Protein AF-A0A4S8LCG3-F1 (afdb_monomer)

Mean predicted aligned error: 13.73 Å

Structure (mmCIF, N/CA/C/O backbone):
data_AF-A0A4S8LCG3-F1
#
_entry.id   AF-A0A4S8LCG3-F1
#
loop_
_atom_site.group_PDB
_atom_site.id
_atom_site.type_symbol
_atom_site.label_atom_id
_atom_site.label_alt_id
_atom_site.label_comp_id
_atom_site.label_asym_id
_atom_site.label_entity_id
_atom_site.label_seq_id
_atom_site.pdbx_PDB_ins_code
_atom_site.Cartn_x
_atom_site.Cartn_y
_atom_site.Cartn_z
_atom_site.occupancy
_atom_site.B_iso_or_equiv
_atom_site.auth_seq_id
_atom_site.auth_comp_id
_atom_site.auth_asym_id
_atom_site.auth_atom_id
_atom_site.pdbx_PDB_model_num
ATOM 1 N N . LYS A 1 1 ? 8.225 0.857 -33.203 1.00 82.00 1 LYS A N 1
ATOM 2 C CA . LYS A 1 1 ? 7.726 0.477 -31.853 1.00 82.00 1 LYS A CA 1
ATOM 3 C C . LYS A 1 1 ? 8.239 1.453 -30.797 1.00 82.00 1 LYS A C 1
ATOM 5 O O . LYS A 1 1 ? 7.417 2.021 -30.094 1.00 82.00 1 LYS A O 1
ATOM 10 N N . ILE A 1 2 ? 9.545 1.728 -30.781 1.00 87.12 2 ILE A N 1
ATOM 11 C CA . ILE A 1 2 ? 10.202 2.704 -29.893 1.00 87.12 2 ILE A CA 1
ATOM 12 C C . ILE A 1 2 ? 9.628 4.123 -30.051 1.00 87.12 2 ILE A C 1
ATOM 14 O O . ILE A 1 2 ? 9.075 4.649 -29.093 1.00 87.12 2 ILE A O 1
ATOM 18 N N . ASP A 1 3 ? 9.590 4.676 -31.268 1.00 85.38 3 ASP A N 1
ATOM 19 C CA . ASP A 1 3 ? 8.988 6.003 -31.527 1.00 85.38 3 ASP A CA 1
ATOM 20 C C . ASP A 1 3 ? 7.535 6.140 -31.063 1.00 85.38 3 ASP A C 1
ATOM 22 O O . ASP A 1 3 ? 7.092 7.205 -30.628 1.00 85.38 3 ASP A O 1
ATOM 26 N N . TYR A 1 4 ? 6.771 5.052 -31.167 1.00 87.44 4 TYR A N 1
ATOM 27 C CA . TYR A 1 4 ? 5.389 5.029 -30.708 1.00 87.44 4 TYR A CA 1
ATOM 28 C C . TYR A 1 4 ? 5.325 5.069 -29.178 1.00 87.44 4 TYR A C 1
ATOM 30 O O . TYR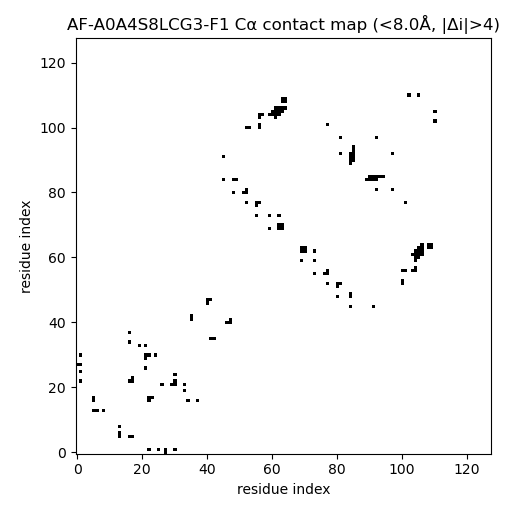 A 1 4 ? 4.539 5.835 -28.634 1.00 87.44 4 TYR A O 1
ATOM 38 N N . ALA A 1 5 ? 6.184 4.315 -28.486 1.00 86.38 5 ALA A N 1
ATOM 39 C CA . ALA A 1 5 ? 6.284 4.353 -27.030 1.00 86.38 5 ALA A CA 1
ATOM 40 C C . ALA A 1 5 ? 6.709 5.743 -26.523 1.00 86.38 5 ALA A C 1
ATOM 42 O O . ALA A 1 5 ? 6.052 6.292 -25.644 1.00 86.38 5 ALA A O 1
ATOM 43 N N . LEU A 1 6 ? 7.722 6.363 -27.141 1.00 88.12 6 LEU A N 1
ATOM 44 C CA . LEU A 1 6 ? 8.188 7.712 -26.787 1.00 88.12 6 LEU A CA 1
ATOM 45 C C . LEU A 1 6 ? 7.101 8.782 -26.959 1.00 88.12 6 LEU A C 1
ATOM 47 O O . LEU A 1 6 ? 7.052 9.746 -26.202 1.00 88.12 6 LEU A O 1
ATOM 51 N N . ARG A 1 7 ? 6.205 8.631 -27.944 1.00 88.69 7 ARG A N 1
ATOM 52 C CA . ARG A 1 7 ? 5.070 9.551 -28.149 1.00 88.69 7 ARG A CA 1
ATOM 53 C C . ARG A 1 7 ? 4.028 9.507 -27.033 1.00 88.69 7 ARG A C 1
ATOM 55 O O . ARG A 1 7 ? 3.328 10.498 -26.856 1.00 88.69 7 ARG A O 1
ATOM 62 N N . TRP A 1 8 ? 3.915 8.385 -26.330 1.00 87.88 8 TRP A N 1
ATOM 63 C CA . TRP A 1 8 ? 2.948 8.188 -25.248 1.00 87.88 8 TRP A CA 1
ATOM 64 C C . TRP A 1 8 ? 3.502 8.533 -23.861 1.00 87.88 8 TRP A C 1
ATOM 66 O O . TRP A 1 8 ? 2.736 8.583 -22.902 1.00 87.88 8 TRP A O 1
ATOM 76 N N . MET A 1 9 ? 4.807 8.779 -23.747 1.00 87.44 9 MET A N 1
ATOM 77 C CA . MET A 1 9 ? 5.436 9.208 -22.500 1.00 87.44 9 MET A CA 1
ATOM 78 C C . MET A 1 9 ? 5.145 10.681 -22.216 1.00 87.44 9 MET A C 1
ATOM 80 O O . MET A 1 9 ? 5.010 11.498 -23.134 1.00 87.44 9 MET A O 1
ATOM 84 N N . ASP A 1 10 ? 5.091 11.041 -20.933 1.00 86.50 10 ASP A N 1
ATOM 85 C CA . ASP A 1 10 ? 5.072 12.447 -20.557 1.00 86.50 10 ASP A CA 1
ATOM 86 C C . ASP A 1 10 ? 6.389 13.132 -20.955 1.00 86.50 10 ASP A C 1
ATOM 88 O O . ASP A 1 10 ? 7.419 12.508 -21.228 1.00 86.50 10 ASP A O 1
ATOM 92 N N . ARG A 1 11 ? 6.349 14.464 -21.003 1.00 81.56 11 ARG A N 1
ATOM 93 C CA . ARG A 1 11 ? 7.439 15.280 -21.542 1.00 81.56 11 ARG A CA 1
ATOM 94 C C . ARG A 1 11 ? 8.773 15.071 -20.819 1.00 81.56 11 ARG A C 1
ATOM 96 O O . ARG A 1 11 ? 9.810 15.249 -21.458 1.00 81.56 11 ARG A O 1
ATOM 103 N N . LYS A 1 12 ? 8.760 14.770 -19.517 1.00 83.88 12 LYS A N 1
ATOM 104 C CA . LYS A 1 12 ? 9.979 14.607 -18.721 1.00 83.88 12 LYS A CA 1
ATOM 105 C C . LYS A 1 12 ? 10.601 13.240 -19.003 1.00 83.88 12 LYS A C 1
ATOM 107 O O . LYS A 1 12 ? 11.723 13.198 -19.498 1.00 83.88 12 LYS A O 1
ATOM 112 N N . THR A 1 13 ? 9.834 12.165 -18.824 1.00 82.88 13 THR A N 1
ATOM 113 C CA . THR A 1 13 ? 10.277 10.785 -19.092 1.00 82.88 13 THR A CA 1
ATOM 114 C C . THR A 1 13 ? 10.717 10.605 -20.541 1.00 82.88 13 THR A C 1
ATOM 116 O O . THR A 1 13 ? 11.729 9.964 -20.812 1.00 82.88 13 THR A O 1
ATOM 119 N N . LYS A 1 14 ? 10.021 11.238 -21.493 1.00 88.56 14 LYS A N 1
ATOM 120 C CA . LYS A 1 14 ? 10.421 11.2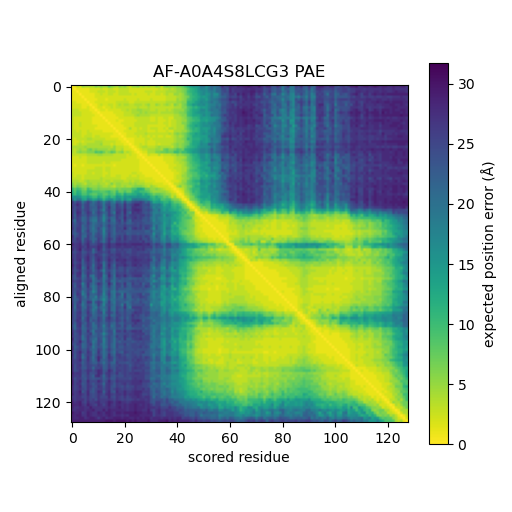14 -22.902 1.00 88.56 14 LYS A CA 1
ATOM 121 C C . LYS A 1 14 ? 11.837 11.763 -23.122 1.00 88.56 14 LYS A C 1
ATOM 123 O O . LYS A 1 14 ? 12.604 11.144 -23.849 1.00 88.56 14 LYS A O 1
ATOM 128 N N . ARG A 1 15 ? 12.185 12.903 -22.510 1.00 88.56 15 ARG A N 1
ATOM 129 C CA . ARG A 1 15 ? 13.522 13.508 -22.658 1.00 88.56 15 ARG A CA 1
ATOM 130 C C . ARG A 1 15 ? 14.611 12.626 -22.066 1.00 88.56 15 ARG A C 1
ATOM 132 O O . ARG A 1 15 ? 15.625 12.420 -22.716 1.00 88.56 15 ARG A O 1
ATOM 139 N N . GLU A 1 16 ? 14.368 12.091 -20.873 1.00 85.44 16 GLU A N 1
ATOM 140 C CA . GLU A 1 16 ? 15.299 11.185 -20.191 1.00 85.44 16 GLU A CA 1
ATOM 141 C C . GLU A 1 16 ? 15.558 9.928 -21.038 1.00 85.44 16 GLU A C 1
ATOM 143 O O . GLU A 1 16 ? 16.701 9.512 -21.201 1.00 85.44 16 GLU A O 1
ATOM 148 N N . MET A 1 17 ? 14.516 9.378 -21.673 1.00 88.94 17 MET A N 1
ATOM 149 C CA . MET A 1 17 ? 14.658 8.234 -22.576 1.00 88.94 17 MET A CA 1
ATOM 150 C C . MET A 1 17 ? 15.361 8.584 -23.892 1.00 88.94 17 MET A C 1
ATOM 152 O O . MET A 1 17 ? 16.188 7.805 -24.351 1.00 88.94 17 MET A O 1
ATOM 156 N N . GLU A 1 18 ? 15.073 9.736 -24.507 1.00 89.12 18 GLU A N 1
ATOM 157 C CA . GLU A 1 18 ? 15.690 10.171 -25.776 1.00 89.12 18 GLU A CA 1
ATOM 158 C C . GLU A 1 18 ? 17.212 10.395 -25.676 1.00 89.12 18 GLU A C 1
ATOM 160 O O . GLU A 1 18 ? 17.914 10.379 -26.693 1.00 89.12 18 GLU A O 1
ATOM 165 N N . GLU A 1 19 ? 17.751 10.583 -24.471 1.00 87.75 19 GLU A N 1
ATOM 166 C CA . GLU A 1 19 ? 19.193 10.696 -24.239 1.00 87.75 19 GLU A CA 1
ATOM 167 C C . GLU A 1 19 ? 19.913 9.340 -24.337 1.00 87.75 19 GLU A C 1
ATOM 169 O O . GLU A 1 19 ? 21.094 9.295 -24.699 1.00 87.75 19 GLU A O 1
ATOM 174 N N . LEU A 1 20 ? 19.197 8.231 -24.121 1.00 86.25 20 LEU A N 1
ATOM 175 C CA . LEU A 1 20 ? 19.767 6.887 -24.098 1.00 86.25 20 LEU A CA 1
ATOM 176 C C . LEU A 1 20 ? 20.061 6.354 -25.510 1.00 86.25 20 LEU A C 1
ATOM 178 O O . LEU A 1 20 ? 19.238 6.504 -26.421 1.00 86.25 20 LEU A O 1
ATOM 182 N N . PRO A 1 21 ? 21.184 5.635 -25.705 1.00 86.56 21 PRO A N 1
ATOM 183 C CA . PRO A 1 21 ? 21.477 4.957 -26.969 1.00 86.56 21 PRO A CA 1
ATOM 184 C C . PRO A 1 21 ? 20.365 3.989 -27.399 1.00 86.56 21 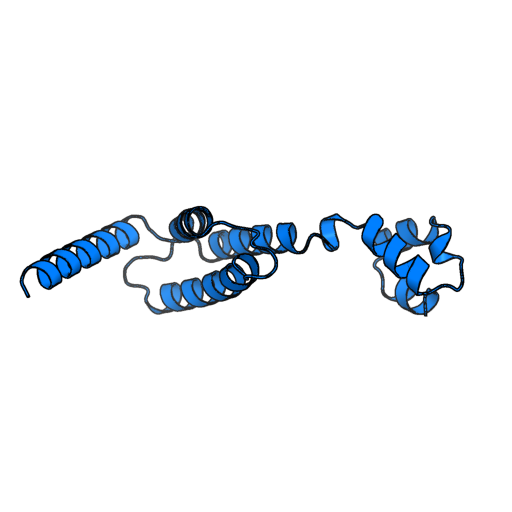PRO A C 1
ATOM 186 O O . PRO A 1 21 ? 19.988 3.964 -28.569 1.00 86.56 21 PRO A O 1
ATOM 189 N N . ALA A 1 22 ? 19.772 3.272 -26.440 1.00 86.00 22 ALA A N 1
ATOM 190 C CA . ALA A 1 22 ? 18.712 2.295 -26.679 1.00 86.00 22 ALA A CA 1
ATOM 191 C C . ALA A 1 22 ? 17.421 2.909 -27.261 1.00 86.00 22 ALA A C 1
ATOM 193 O O . ALA A 1 22 ? 16.681 2.231 -27.968 1.00 86.00 22 ALA A O 1
ATOM 194 N N . ALA A 1 23 ? 17.151 4.199 -27.023 1.00 84.62 23 ALA A N 1
ATOM 195 C CA . ALA A 1 23 ? 16.001 4.897 -27.608 1.00 84.62 23 ALA A CA 1
ATOM 196 C C . ALA A 1 23 ? 16.237 5.364 -29.053 1.00 84.62 23 ALA A C 1
ATOM 198 O O . ALA A 1 23 ? 15.282 5.689 -29.755 1.00 84.62 23 ALA A O 1
ATOM 199 N N . LYS A 1 24 ? 17.499 5.388 -29.501 1.00 86.19 24 LYS A N 1
ATOM 200 C CA . LYS A 1 24 ? 17.905 5.726 -30.877 1.00 86.19 24 LYS A CA 1
ATOM 201 C C . LYS A 1 24 ? 18.135 4.480 -31.737 1.00 86.19 24 LYS A C 1
ATOM 203 O O . LYS A 1 24 ? 18.308 4.598 -32.949 1.00 86.19 24 LYS A O 1
ATOM 208 N N . GLY A 1 25 ? 18.173 3.305 -31.111 1.00 82.50 25 GLY A N 1
ATOM 209 C CA . GLY A 1 25 ? 18.308 2.015 -31.773 1.00 82.50 25 GLY A CA 1
ATOM 210 C C . GLY A 1 25 ? 16.992 1.496 -32.355 1.00 82.50 25 GLY A C 1
ATOM 211 O O . GLY A 1 25 ? 15.937 2.123 -32.264 1.00 82.50 25 GLY A O 1
ATOM 212 N N . SER A 1 26 ? 17.057 0.311 -32.959 1.00 82.69 26 SER A N 1
ATOM 213 C CA . SER A 1 26 ? 15.888 -0.409 -33.481 1.00 82.69 26 SER A CA 1
ATOM 214 C C . SER A 1 26 ? 15.483 -1.616 -32.631 1.00 82.69 26 SER A C 1
ATOM 216 O O . SER A 1 26 ? 14.438 -2.214 -32.900 1.00 82.69 26 SER A O 1
ATOM 218 N N . ASP A 1 27 ? 16.295 -1.988 -31.637 1.00 91.19 27 ASP A N 1
ATOM 219 C CA . ASP A 1 27 ? 16.054 -3.151 -30.788 1.00 91.19 27 ASP A CA 1
ATOM 220 C C . ASP A 1 27 ? 15.045 -2.823 -29.680 1.00 91.19 27 ASP A C 1
ATOM 222 O O . ASP A 1 27 ? 15.254 -1.983 -28.805 1.00 91.19 27 ASP A O 1
ATOM 226 N N . TRP A 1 28 ? 13.905 -3.503 -29.745 1.00 87.31 28 TRP A N 1
ATOM 227 C CA . TRP A 1 28 ? 12.824 -3.326 -28.790 1.00 87.31 28 TRP A CA 1
ATOM 228 C C . TRP A 1 28 ? 13.135 -3.921 -27.414 1.00 87.31 28 TRP A C 1
ATOM 230 O O . TRP A 1 28 ? 12.639 -3.407 -26.411 1.00 87.31 28 TRP A O 1
ATOM 240 N N . ASP A 1 29 ? 13.914 -4.998 -27.351 1.00 87.62 29 ASP A N 1
ATOM 241 C CA . ASP A 1 29 ? 14.260 -5.637 -26.085 1.00 87.62 29 ASP A CA 1
ATOM 242 C C . ASP A 1 29 ? 15.314 -4.819 -25.340 1.00 87.62 29 ASP A C 1
ATOM 244 O O . ASP A 1 29 ? 15.145 -4.558 -24.149 1.00 87.62 29 ASP A O 1
ATOM 248 N N . GLU A 1 30 ? 16.310 -4.295 -26.055 1.00 88.94 30 GLU A N 1
ATOM 249 C CA . GLU A 1 30 ? 17.286 -3.350 -25.502 1.00 88.94 30 GLU A CA 1
ATOM 250 C C . GLU A 1 30 ? 16.604 -2.074 -24.975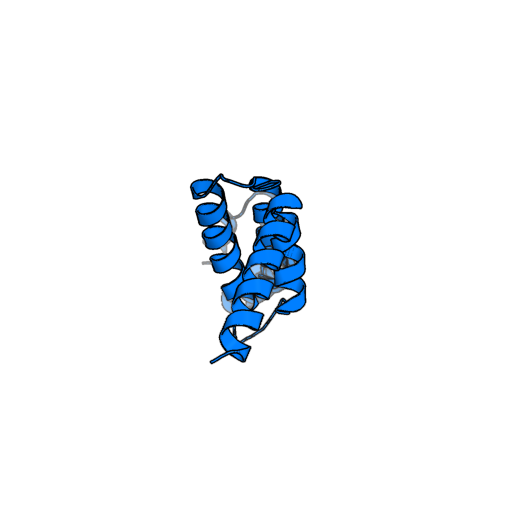 1.00 88.94 30 GLU A C 1
ATOM 252 O O . GLU A 1 30 ? 16.881 -1.625 -23.862 1.00 88.94 30 GLU A O 1
ATOM 257 N N . PHE A 1 31 ? 15.631 -1.537 -25.722 1.00 88.81 31 PHE A N 1
ATOM 258 C CA . PHE A 1 31 ? 14.837 -0.386 -25.288 1.00 88.81 31 PHE A CA 1
ATOM 259 C C . PHE A 1 31 ? 14.033 -0.655 -24.009 1.00 88.81 31 PHE A C 1
ATOM 261 O O . PHE A 1 31 ? 13.985 0.199 -23.124 1.00 88.81 31 PHE A O 1
ATOM 268 N N . LYS A 1 32 ? 13.402 -1.831 -23.882 1.00 86.38 32 LYS A N 1
ATOM 269 C CA . LYS A 1 32 ? 12.664 -2.201 -22.661 1.00 86.38 32 LYS A CA 1
ATOM 270 C C . LYS A 1 32 ? 13.587 -2.329 -21.453 1.00 86.38 32 LYS A C 1
ATOM 272 O O . LYS A 1 32 ? 13.202 -1.885 -20.376 1.00 86.38 32 LYS A O 1
ATOM 277 N N . THR A 1 33 ? 14.770 -2.914 -21.623 1.00 86.00 33 THR A N 1
ATOM 278 C CA . THR A 1 33 ? 15.764 -3.034 -20.547 1.00 86.00 33 THR A CA 1
ATOM 279 C C . THR A 1 33 ? 16.251 -1.656 -20.106 1.00 86.00 33 THR A C 1
ATOM 281 O O . THR A 1 33 ? 16.215 -1.345 -18.923 1.00 86.00 33 THR A O 1
ATOM 284 N N . ALA A 1 34 ? 16.579 -0.770 -21.049 1.00 85.38 34 ALA A N 1
ATOM 285 C CA . ALA A 1 34 ? 16.976 0.599 -20.726 1.00 85.38 34 ALA A CA 1
ATOM 286 C C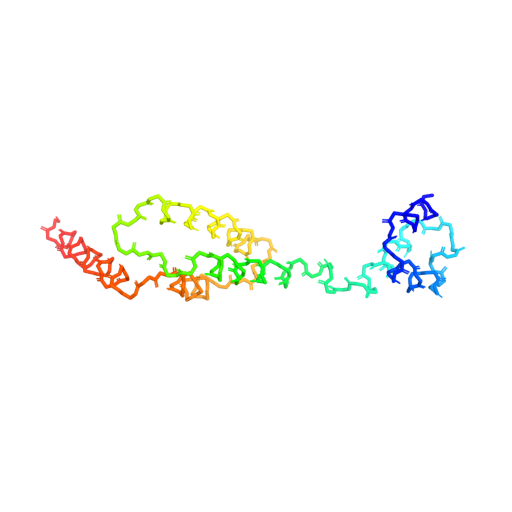 . ALA A 1 34 ? 15.858 1.389 -20.019 1.00 85.38 34 ALA A C 1
ATOM 288 O O . ALA A 1 34 ? 16.115 2.111 -19.059 1.00 85.38 34 ALA A O 1
ATOM 289 N N . LEU A 1 35 ? 14.604 1.217 -20.454 1.00 85.00 35 LEU A N 1
ATOM 290 C CA . LEU A 1 35 ? 13.440 1.810 -19.791 1.00 85.00 35 LEU A CA 1
ATOM 291 C C . LEU A 1 35 ? 13.278 1.284 -18.357 1.00 85.00 35 LEU A C 1
ATOM 293 O O . LEU A 1 35 ? 12.981 2.052 -17.446 1.00 85.00 35 LEU A O 1
ATOM 297 N N . HIS A 1 36 ? 13.474 -0.019 -18.161 1.00 79.06 36 HIS A N 1
ATOM 298 C CA . HIS A 1 36 ? 13.416 -0.657 -16.852 1.00 79.06 36 HIS A CA 1
ATOM 299 C C . HIS A 1 36 ? 14.488 -0.109 -15.904 1.00 79.06 36 HIS A C 1
ATOM 301 O O . HIS A 1 36 ? 14.191 0.222 -14.758 1.00 79.06 36 HIS A O 1
ATOM 307 N N . ASP A 1 37 ? 15.716 0.028 -16.394 1.00 79.00 37 ASP A N 1
ATOM 308 C CA . ASP A 1 37 ? 16.859 0.445 -15.587 1.00 79.00 37 ASP A CA 1
ATOM 309 C C . ASP A 1 37 ? 16.817 1.939 -15.238 1.00 79.00 37 ASP A C 1
ATOM 311 O O . ASP A 1 37 ? 17.150 2.322 -14.116 1.00 79.00 37 ASP A O 1
ATOM 315 N N . CYS A 1 38 ? 16.341 2.790 -16.154 1.00 78.06 38 CYS A N 1
ATOM 316 C CA . CYS A 1 38 ? 16.163 4.220 -15.886 1.00 78.06 38 CYS A CA 1
ATOM 317 C C . CYS A 1 38 ? 15.051 4.510 -14.878 1.00 78.06 38 CYS A C 1
ATOM 319 O O . CYS A 1 38 ? 15.147 5.477 -14.125 1.00 78.06 38 CYS A O 1
ATOM 321 N N . PHE A 1 39 ? 14.022 3.665 -14.833 1.00 71.19 39 PHE A N 1
ATOM 322 C CA . PHE A 1 39 ? 12.894 3.817 -13.919 1.00 71.19 39 PHE A CA 1
ATOM 323 C C . PHE A 1 39 ? 12.756 2.599 -13.009 1.00 71.19 39 PHE A C 1
ATOM 325 O O . PHE A 1 39 ? 11.661 2.060 -12.834 1.00 71.19 39 PHE A O 1
ATOM 332 N N . LEU A 1 40 ? 13.863 2.198 -12.377 1.00 61.69 40 LEU A N 1
ATOM 333 C CA . LEU A 1 40 ? 13.888 1.126 -11.376 1.00 61.69 40 LEU A CA 1
ATOM 334 C C . LEU A 1 40 ? 12.833 1.332 -10.283 1.00 61.69 40 LEU A C 1
ATOM 336 O O . LEU A 1 40 ? 12.256 0.364 -9.813 1.00 61.69 40 LEU A O 1
ATOM 340 N N . GLU A 1 41 ? 12.525 2.579 -9.922 1.00 50.00 41 GLU A N 1
ATOM 341 C CA . GLU A 1 41 ? 11.466 2.946 -8.969 1.00 50.00 41 GLU A CA 1
ATOM 342 C C . GLU A 1 41 ? 10.039 2.671 -9.478 1.00 50.00 41 GLU A C 1
ATOM 344 O O . GLU A 1 41 ? 9.154 2.323 -8.696 1.00 50.00 41 GLU A O 1
ATOM 349 N N . ALA A 1 42 ? 9.810 2.778 -10.789 1.00 56.16 42 ALA A N 1
ATOM 350 C CA . ALA A 1 42 ? 8.532 2.464 -11.422 1.00 56.16 42 ALA A CA 1
ATOM 351 C C . ALA A 1 42 ? 8.381 0.957 -11.673 1.00 56.16 42 ALA A C 1
ATOM 353 O O . ALA A 1 42 ? 7.264 0.434 -11.628 1.00 56.16 42 ALA A O 1
ATOM 354 N N . VAL A 1 43 ? 9.497 0.252 -11.904 1.00 51.94 43 VAL A N 1
ATOM 355 C CA . VAL A 1 43 ? 9.506 -1.211 -12.032 1.00 51.94 43 VAL A CA 1
ATOM 356 C C . VAL A 1 43 ? 9.593 -1.926 -10.684 1.00 51.94 43 VAL A C 1
ATOM 358 O O . VAL A 1 43 ? 9.108 -3.051 -10.558 1.00 51.94 43 VAL A O 1
ATOM 361 N N . ALA A 1 44 ? 10.067 -1.250 -9.635 1.00 50.34 44 ALA A N 1
ATOM 362 C CA . ALA A 1 44 ? 9.896 -1.618 -8.235 1.00 50.34 44 ALA A CA 1
ATOM 363 C C . ALA A 1 44 ? 8.423 -1.461 -7.840 1.00 50.34 44 ALA A C 1
ATOM 365 O O . ALA A 1 44 ? 8.033 -0.691 -6.962 1.00 50.34 44 ALA A O 1
ATOM 366 N N . THR A 1 45 ? 7.578 -2.266 -8.467 1.00 52.75 45 THR A N 1
ATOM 367 C CA . THR A 1 45 ? 6.175 -2.455 -8.132 1.00 52.75 45 THR A CA 1
ATOM 368 C C . THR A 1 45 ? 6.037 -2.712 -6.625 1.00 52.75 45 THR A C 1
ATOM 370 O O . THR A 1 45 ? 5.129 -2.188 -5.994 1.00 52.75 45 THR A O 1
ATOM 373 N N . ASN A 1 46 ? 7.031 -3.347 -6.001 1.00 50.25 46 ASN A N 1
ATOM 374 C CA . ASN A 1 46 ? 7.173 -3.551 -4.558 1.00 50.25 46 ASN A CA 1
ATOM 375 C C . ASN A 1 46 ? 7.126 -2.259 -3.705 1.00 50.25 46 ASN A C 1
ATOM 377 O O . ASN A 1 46 ? 6.475 -2.243 -2.659 1.00 50.25 46 ASN A O 1
ATOM 381 N N . GLN A 1 47 ? 7.753 -1.159 -4.136 1.00 49.44 47 GLN A N 1
ATOM 382 C CA . GLN A 1 47 ? 7.702 0.125 -3.414 1.00 49.44 47 GLN A CA 1
ATOM 383 C C . GLN A 1 47 ? 6.408 0.893 -3.715 1.00 49.44 47 GLN A C 1
ATOM 385 O O . GLN A 1 47 ? 5.790 1.437 -2.797 1.00 49.44 47 GLN A O 1
ATOM 390 N N . GLY A 1 48 ? 5.930 0.853 -4.964 1.00 56.53 48 GLY A N 1
ATOM 391 C CA . GLY A 1 48 ? 4.652 1.455 -5.357 1.00 56.53 48 GLY A CA 1
ATOM 392 C C . GLY A 1 48 ? 3.446 0.840 -4.637 1.00 56.53 48 GLY A C 1
ATOM 393 O O . GLY A 1 48 ? 2.522 1.553 -4.244 1.00 56.53 48 GLY A O 1
ATOM 394 N N . TYR A 1 49 ? 3.461 -0.470 -4.395 1.00 61.94 49 TYR A N 1
ATOM 395 C CA . TYR A 1 49 ? 2.408 -1.162 -3.652 1.00 61.94 49 TYR A CA 1
ATOM 396 C C . TYR A 1 49 ? 2.417 -0.832 -2.151 1.00 61.94 49 TYR A C 1
ATOM 398 O O . TYR A 1 49 ? 1.347 -0.675 -1.560 1.00 61.94 49 TYR A O 1
ATOM 406 N N . LYS A 1 50 ? 3.591 -0.664 -1.522 1.00 69.25 50 LYS A N 1
ATOM 407 C CA . LYS A 1 50 ? 3.663 -0.223 -0.117 1.00 69.25 50 LYS A CA 1
ATOM 408 C C . LYS A 1 50 ? 3.121 1.200 0.045 1.00 69.25 50 LYS A C 1
ATOM 410 O O . LYS A 1 50 ? 2.309 1.441 0.935 1.00 69.25 50 LYS A O 1
ATOM 415 N N . ILE A 1 51 ? 3.481 2.103 -0.871 1.00 75.25 51 ILE A N 1
ATOM 416 C CA . ILE A 1 51 ? 2.937 3.469 -0.922 1.00 75.25 51 ILE A CA 1
ATOM 417 C C . ILE A 1 51 ? 1.412 3.440 -1.105 1.00 75.25 51 ILE A C 1
ATOM 419 O O . ILE A 1 51 ? 0.704 4.219 -0.473 1.00 75.25 51 ILE A O 1
ATOM 423 N N . ARG A 1 52 ? 0.871 2.520 -1.917 1.00 79.44 52 ARG A N 1
ATOM 424 C CA . ARG A 1 52 ? -0.585 2.340 -2.065 1.00 79.44 52 ARG A CA 1
ATOM 425 C C . ARG A 1 52 ? -1.262 1.873 -0.779 1.00 79.44 52 ARG A C 1
ATOM 427 O O . ARG A 1 52 ? -2.316 2.408 -0.454 1.00 79.44 52 ARG A O 1
ATOM 434 N N . LEU A 1 53 ? -0.676 0.932 -0.035 1.00 83.12 53 LEU A N 1
ATOM 435 C CA . LEU A 1 53 ? -1.217 0.529 1.270 1.00 83.12 53 LEU A CA 1
ATOM 436 C C . LEU A 1 53 ? -1.218 1.688 2.270 1.00 83.12 53 LEU A C 1
ATOM 438 O O . LEU A 1 53 ? -2.224 1.919 2.938 1.00 83.12 53 LEU A O 1
ATOM 442 N N . GLU A 1 54 ? -0.121 2.440 2.346 1.00 84.12 54 GLU A N 1
ATOM 443 C CA . GLU A 1 54 ? -0.039 3.641 3.184 1.00 84.12 54 GLU A CA 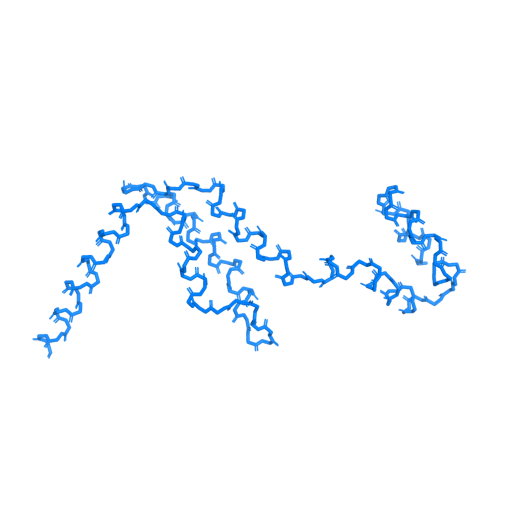1
ATOM 444 C C . GLU A 1 54 ? -1.069 4.693 2.755 1.00 84.12 54 GLU A C 1
ATOM 446 O O . GLU A 1 54 ? -1.716 5.312 3.598 1.00 84.12 54 GLU A O 1
ATOM 451 N N . LYS A 1 55 ? -1.303 4.844 1.447 1.00 85.62 55 LYS A N 1
ATOM 452 C CA . LYS A 1 55 ? -2.345 5.723 0.917 1.00 85.62 55 LYS A CA 1
ATOM 453 C C . LYS A 1 55 ? -3.748 5.267 1.323 1.00 85.62 55 LYS A C 1
ATOM 455 O O . LYS A 1 55 ? -4.524 6.100 1.764 1.00 85.62 55 LYS A O 1
ATOM 460 N N . ILE A 1 56 ? -4.057 3.970 1.253 1.00 85.50 56 ILE A N 1
ATOM 461 C CA . ILE A 1 56 ? -5.356 3.419 1.684 1.00 85.50 56 ILE A CA 1
ATOM 462 C C . ILE A 1 56 ? -5.600 3.702 3.170 1.00 85.50 56 ILE A C 1
ATOM 464 O O . ILE A 1 56 ? -6.687 4.150 3.532 1.00 85.50 56 ILE A O 1
ATOM 468 N N . VAL A 1 57 ? -4.587 3.487 4.018 1.00 87.31 57 VAL A N 1
ATOM 469 C CA . VAL A 1 57 ? -4.627 3.831 5.451 1.00 87.31 57 VAL A CA 1
ATOM 470 C C . VAL A 1 57 ? -4.908 5.323 5.646 1.00 87.31 57 VAL A C 1
ATOM 472 O O . VAL A 1 57 ? -5.771 5.689 6.442 1.00 87.31 57 VAL A O 1
ATOM 475 N N . ASN A 1 58 ? -4.221 6.179 4.889 1.00 84.50 58 ASN A N 1
ATOM 476 C CA . ASN A 1 58 ? -4.371 7.630 4.970 1.00 84.50 58 ASN A CA 1
ATOM 477 C C . ASN A 1 58 ? -5.675 8.159 4.354 1.00 84.50 58 ASN A C 1
ATOM 479 O O . ASN A 1 58 ? -6.095 9.245 4.719 1.00 84.50 58 ASN A O 1
ATOM 483 N N . GLU A 1 59 ? -6.307 7.451 3.420 1.00 83.31 59 GLU A N 1
ATOM 484 C CA . GLU A 1 59 ? -7.582 7.856 2.807 1.00 83.31 59 GLU A CA 1
ATOM 485 C C . GLU A 1 59 ? -8.784 7.465 3.675 1.00 83.31 59 GLU A C 1
ATOM 487 O O . GLU A 1 59 ? -9.781 8.181 3.708 1.00 83.31 59 GLU A O 1
ATOM 492 N N . HIS A 1 60 ? -8.685 6.353 4.407 1.00 75.31 60 HIS A N 1
ATOM 493 C CA . HIS A 1 60 ? -9.768 5.846 5.257 1.00 75.31 60 HIS A CA 1
ATOM 494 C C . HIS A 1 60 ? -9.698 6.344 6.710 1.00 75.31 60 HIS A C 1
ATOM 496 O O . HIS A 1 60 ? -10.518 5.893 7.505 1.00 75.31 60 HIS A O 1
ATOM 502 N N . GLN A 1 61 ? -8.733 7.227 7.034 1.00 69.25 61 GLN A N 1
ATOM 503 C CA . GLN A 1 61 ? -8.317 7.664 8.382 1.00 69.25 61 GLN A CA 1
ATOM 504 C C . GLN A 1 61 ? -9.316 7.343 9.497 1.00 69.25 61 GLN A C 1
ATOM 506 O O . GLN A 1 61 ? -10.394 7.935 9.555 1.00 69.25 61 GLN A O 1
ATOM 511 N N . LEU A 1 62 ? -8.893 6.477 10.423 1.00 77.44 62 LEU A N 1
ATOM 512 C CA . LEU A 1 62 ? -9.616 6.157 11.652 1.00 77.44 62 LEU A CA 1
ATOM 513 C C . LEU A 1 62 ? -11.047 5.681 11.379 1.00 77.44 62 LEU A C 1
ATOM 515 O O . LEU A 1 62 ? -12.022 6.348 11.720 1.00 77.44 62 LEU A O 1
ATOM 519 N N . VAL A 1 63 ? -11.172 4.499 10.774 1.00 82.62 63 VAL A N 1
ATOM 520 C CA . VAL A 1 63 ? -12.457 3.805 10.656 1.00 82.62 63 VAL A CA 1
ATOM 521 C C . VAL A 1 63 ? -13.091 3.713 12.050 1.00 82.62 63 VAL A C 1
ATOM 523 O O . VAL A 1 63 ? -12.516 3.057 12.930 1.00 82.62 63 VAL A O 1
ATOM 526 N N . PRO A 1 64 ? -14.258 4.350 12.264 1.00 82.69 64 PRO A N 1
ATOM 527 C CA . PRO A 1 64 ? -14.802 4.489 13.597 1.00 82.69 64 PRO A CA 1
ATOM 528 C C . PRO A 1 64 ? -15.597 3.267 14.034 1.00 82.69 64 PRO A C 1
ATOM 530 O O . PRO A 1 64 ? -16.191 2.547 13.219 1.00 82.69 64 PRO A O 1
ATOM 533 N N . LEU A 1 65 ? -15.653 3.065 15.350 1.00 80.38 65 LEU A N 1
ATOM 534 C CA . LEU A 1 65 ? -16.483 2.022 15.948 1.00 80.38 65 LEU A CA 1
ATOM 535 C C . LEU A 1 65 ? -17.961 2.231 15.559 1.00 80.38 65 LEU A C 1
ATOM 537 O O . LEU A 1 65 ? -18.506 3.325 15.688 1.00 80.38 65 LEU A O 1
ATOM 541 N N . GLY A 1 66 ? -18.614 1.175 15.066 1.00 80.56 66 GLY A N 1
ATOM 542 C CA . GLY A 1 66 ? -20.020 1.208 14.640 1.00 80.56 66 GLY A CA 1
ATOM 543 C C . GLY A 1 66 ? -20.259 1.594 13.173 1.00 80.56 66 GLY A C 1
ATOM 544 O O . GLY A 1 66 ? -21.392 1.510 12.710 1.00 80.56 66 GLY A O 1
ATOM 545 N N . SER A 1 67 ? -19.221 1.953 12.407 1.00 85.69 67 SER A N 1
ATOM 546 C CA . SER A 1 67 ? -19.339 2.189 10.956 1.00 85.69 67 SER A CA 1
ATOM 547 C C . SER A 1 67 ? -18.966 0.949 10.143 1.00 85.69 67 SER A C 1
ATOM 549 O O . SER A 1 67 ? -17.888 0.881 9.549 1.00 85.69 67 SER A O 1
ATOM 551 N N . LEU A 1 68 ? -19.879 -0.027 10.097 1.00 83.56 68 LEU A N 1
ATOM 552 C CA . LEU A 1 68 ? -19.670 -1.298 9.393 1.00 83.56 68 LEU A CA 1
ATOM 553 C C . LEU A 1 68 ? -19.296 -1.100 7.916 1.00 83.56 68 LEU A C 1
ATOM 555 O O . LEU A 1 68 ? -18.341 -1.712 7.446 1.00 83.56 68 LEU A O 1
ATOM 559 N N . ASP A 1 69 ? -19.980 -0.203 7.204 1.00 86.62 69 ASP A N 1
ATOM 560 C CA . ASP A 1 69 ? -19.718 0.038 5.779 1.00 86.62 69 ASP A CA 1
ATOM 561 C C . ASP A 1 69 ? -18.289 0.532 5.526 1.00 86.62 69 ASP A C 1
ATOM 563 O O . ASP A 1 69 ? -17.608 0.052 4.619 1.00 86.62 69 ASP A O 1
ATOM 567 N N . LYS A 1 70 ? -17.794 1.446 6.372 1.00 85.75 70 LYS A N 1
ATOM 568 C CA . LYS A 1 70 ? -16.416 1.949 6.287 1.00 85.75 70 LYS A CA 1
ATOM 569 C C . LYS A 1 70 ? -15.401 0.856 6.613 1.00 85.75 70 LYS A C 1
ATOM 571 O O . LYS A 1 70 ? -14.378 0.762 5.940 1.00 85.75 70 LYS A O 1
ATOM 576 N N . ALA A 1 71 ? -15.692 0.011 7.603 1.00 86.12 71 ALA A N 1
ATOM 577 C CA . ALA A 1 71 ? -14.835 -1.116 7.958 1.00 86.12 71 ALA A CA 1
ATOM 578 C C . ALA A 1 71 ? -14.751 -2.155 6.831 1.00 86.12 71 ALA A C 1
ATOM 580 O O . ALA A 1 71 ? -13.663 -2.646 6.531 1.00 86.12 71 ALA A O 1
ATOM 581 N N . LEU A 1 72 ? -15.869 -2.450 6.162 1.00 87.12 72 LEU A N 1
ATOM 582 C CA . LEU A 1 72 ? -15.905 -3.367 5.021 1.00 87.12 72 LEU A CA 1
ATOM 583 C C . LEU A 1 72 ? -15.139 -2.812 3.817 1.00 87.12 72 LEU A C 1
ATOM 585 O O . LEU A 1 72 ? -14.334 -3.534 3.228 1.00 87.12 72 LEU A O 1
ATOM 589 N N . GLN A 1 73 ? -15.345 -1.536 3.480 1.00 87.88 73 GLN A N 1
ATOM 590 C CA . GLN A 1 73 ? -14.612 -0.871 2.398 1.00 87.88 73 GLN A CA 1
ATOM 591 C C . GLN A 1 73 ? -13.105 -0.863 2.668 1.00 87.88 73 GLN A C 1
ATOM 593 O O . GLN A 1 73 ? -12.321 -1.249 1.799 1.00 87.88 73 GLN A O 1
ATOM 598 N N . TYR A 1 74 ? -12.709 -0.512 3.894 1.00 89.19 74 TYR A N 1
ATOM 599 C CA . TYR A 1 74 ? -11.309 -0.492 4.300 1.00 89.19 74 TYR A CA 1
ATOM 600 C C . TYR A 1 74 ? -10.669 -1.884 4.250 1.00 89.19 74 TYR A C 1
ATOM 602 O O . TYR A 1 74 ? -9.607 -2.053 3.651 1.00 89.19 74 TYR A O 1
ATOM 610 N N . ASN A 1 75 ? -11.332 -2.899 4.813 1.00 89.94 75 ASN A N 1
ATOM 611 C CA . ASN A 1 75 ? -10.842 -4.278 4.804 1.00 89.94 75 ASN A CA 1
ATOM 612 C C . ASN A 1 75 ? -10.679 -4.808 3.372 1.00 89.94 75 ASN A C 1
ATOM 614 O O . ASN A 1 75 ? -9.664 -5.418 3.034 1.00 89.94 75 ASN A O 1
ATOM 618 N N . TRP A 1 76 ? -11.647 -4.526 2.497 1.00 87.75 76 TRP A N 1
ATOM 619 C CA . TRP A 1 76 ? -11.579 -4.947 1.102 1.00 87.75 76 TRP A CA 1
ATOM 620 C C . TRP A 1 76 ? -10.440 -4.260 0.337 1.00 87.75 76 TRP A C 1
ATOM 622 O O . TRP A 1 76 ? -9.651 -4.940 -0.330 1.00 87.75 76 TRP A O 1
ATOM 632 N N . ALA A 1 77 ? -10.319 -2.934 0.460 1.00 86.88 77 ALA A N 1
ATOM 633 C CA . ALA A 1 77 ? -9.278 -2.158 -0.207 1.00 86.88 77 ALA A CA 1
ATOM 634 C C . ALA A 1 77 ? -7.879 -2.570 0.275 1.00 86.88 77 ALA A C 1
ATOM 636 O O . ALA A 1 77 ? -7.011 -2.908 -0.534 1.00 86.88 77 ALA A O 1
ATOM 637 N N . PHE A 1 78 ? -7.677 -2.619 1.595 1.00 89.75 78 PHE A N 1
ATOM 638 C CA . PHE A 1 78 ? -6.401 -3.000 2.190 1.00 89.75 78 PHE A CA 1
ATOM 639 C C . PHE A 1 78 ? -6.047 -4.456 1.880 1.00 89.75 78 PHE A C 1
ATOM 641 O O . PHE A 1 78 ? -4.944 -4.739 1.419 1.00 89.75 78 PHE A O 1
ATOM 648 N N . GLY A 1 79 ? -6.978 -5.392 2.082 1.00 87.50 79 GLY A N 1
ATOM 649 C CA . GLY A 1 79 ? -6.740 -6.822 1.881 1.00 87.50 79 GLY A CA 1
ATOM 650 C C . GLY A 1 79 ? -6.415 -7.181 0.431 1.00 87.50 79 GLY A C 1
ATOM 651 O O . GLY A 1 79 ? -5.599 -8.070 0.182 1.00 87.50 79 GLY A O 1
ATOM 652 N N . THR A 1 80 ? -7.007 -6.473 -0.535 1.00 85.44 80 THR A N 1
ATOM 653 C CA . THR A 1 80 ? -6.718 -6.671 -1.963 1.00 85.44 80 THR A CA 1
ATOM 654 C C . THR A 1 80 ? -5.283 -6.285 -2.312 1.00 85.44 80 THR A C 1
ATOM 656 O O . THR A 1 80 ? -4.607 -7.045 -3.005 1.00 85.44 80 THR A O 1
ATOM 659 N N . GLU A 1 81 ? -4.792 -5.148 -1.818 1.00 84.56 81 GLU A N 1
ATOM 660 C CA . GLU A 1 81 ? -3.411 -4.715 -2.065 1.00 84.56 81 GLU A CA 1
ATOM 661 C C . GLU A 1 81 ? -2.399 -5.496 -1.212 1.00 84.56 81 GLU A C 1
ATOM 663 O O . GLU A 1 81 ? -1.363 -5.922 -1.721 1.00 84.56 81 GLU A O 1
ATOM 668 N N . ALA A 1 82 ? -2.716 -5.793 0.051 1.00 86.00 82 ALA A N 1
ATOM 669 C CA . ALA A 1 82 ? -1.842 -6.565 0.930 1.00 86.00 82 ALA A CA 1
ATOM 670 C C . ALA A 1 82 ? -1.605 -7.985 0.396 1.00 86.00 82 ALA A C 1
ATOM 672 O O . ALA A 1 82 ? -0.482 -8.478 0.447 1.00 86.00 82 ALA A O 1
ATOM 673 N N . ARG A 1 83 ? -2.622 -8.636 -0.186 1.00 83.88 83 ARG A N 1
ATOM 674 C CA . ARG A 1 83 ? -2.474 -9.975 -0.782 1.00 83.88 83 ARG A CA 1
ATOM 675 C C . ARG A 1 83 ? -1.508 -9.992 -1.967 1.00 83.88 83 ARG 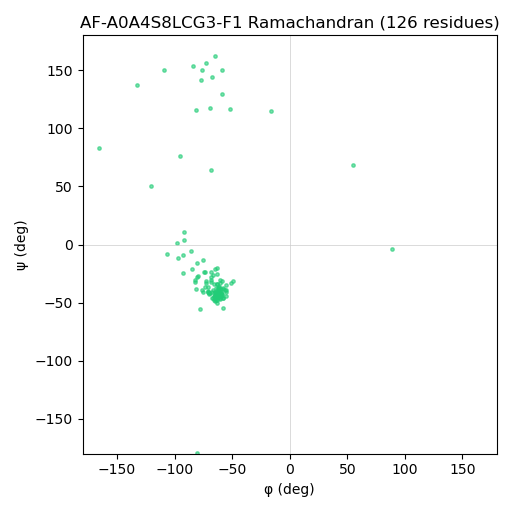A C 1
ATOM 677 O O . ARG A 1 83 ? -0.793 -10.972 -2.135 1.00 83.88 83 ARG A O 1
ATOM 684 N N . LYS A 1 84 ? -1.461 -8.916 -2.762 1.00 80.00 84 LYS A N 1
ATOM 685 C CA . LYS A 1 84 ? -0.486 -8.782 -3.858 1.00 80.00 84 LYS A CA 1
ATOM 686 C C . LYS A 1 84 ? 0.938 -8.722 -3.313 1.00 80.00 84 LYS A C 1
ATOM 688 O O . LYS A 1 84 ? 1.836 -9.315 -3.894 1.00 80.00 84 LYS A O 1
ATOM 693 N N . LEU A 1 85 ? 1.122 -8.050 -2.177 1.00 76.44 85 LEU A N 1
ATOM 694 C CA . LEU A 1 85 ? 2.427 -7.894 -1.539 1.00 76.44 85 LEU A CA 1
ATOM 695 C C . LEU A 1 85 ? 2.885 -9.094 -0.720 1.00 76.44 85 LEU A C 1
ATOM 697 O O . LEU A 1 85 ? 4.082 -9.289 -0.558 1.00 76.44 85 LEU A O 1
ATOM 701 N N . MET A 1 86 ? 1.951 -9.875 -0.189 1.00 80.62 86 MET A N 1
ATOM 702 C CA . MET A 1 86 ? 2.234 -11.106 0.554 1.00 80.62 86 MET A CA 1
ATOM 703 C C . MET A 1 86 ? 2.242 -12.341 -0.360 1.00 80.62 86 MET A C 1
ATOM 705 O O . MET A 1 86 ? 2.217 -13.469 0.131 1.00 80.62 86 MET A O 1
ATOM 709 N N . GLY A 1 87 ? 2.216 -12.141 -1.682 1.00 78.88 87 GLY A N 1
ATOM 710 C CA . GLY A 1 87 ? 2.178 -13.219 -2.662 1.00 78.88 87 GLY A CA 1
ATOM 711 C C . GLY A 1 87 ? 3.386 -14.162 -2.546 1.00 78.88 87 GLY A C 1
ATOM 712 O O . GLY A 1 87 ? 4.474 -13.730 -2.162 1.00 78.88 87 GLY A O 1
ATOM 713 N N . PRO A 1 88 ? 3.217 -15.449 -2.900 1.00 67.12 88 PRO A N 1
ATOM 714 C CA . PRO A 1 88 ? 4.230 -16.482 -2.674 1.00 67.12 88 PRO A CA 1
ATOM 715 C C . PRO A 1 88 ? 5.489 -16.316 -3.534 1.00 67.12 88 PRO A C 1
ATOM 717 O O . PRO A 1 88 ? 6.545 -16.819 -3.169 1.00 67.12 88 PRO A O 1
ATOM 720 N N . GLU A 1 89 ? 5.387 -15.624 -4.669 1.00 62.00 89 GLU A N 1
ATOM 721 C CA . GLU A 1 89 ? 6.480 -15.502 -5.639 1.00 62.00 89 GLU A CA 1
ATOM 722 C C . GLU A 1 89 ? 7.525 -14.449 -5.234 1.00 62.00 89 GLU A C 1
ATOM 724 O O . GLU A 1 89 ? 8.689 -14.582 -5.604 1.00 62.00 89 GLU A O 1
ATOM 729 N N . ASN A 1 90 ? 7.140 -13.424 -4.458 1.00 61.72 90 ASN A N 1
ATOM 730 C CA . ASN A 1 90 ? 8.051 -12.395 -3.943 1.00 61.72 90 ASN A CA 1
ATOM 731 C C . ASN A 1 90 ? 7.391 -11.576 -2.809 1.00 61.72 90 ASN A C 1
ATOM 733 O O . ASN A 1 90 ? 6.828 -10.509 -3.076 1.00 61.72 90 ASN A O 1
ATOM 737 N N . PRO A 1 91 ? 7.406 -12.055 -1.552 1.00 70.69 91 PRO A N 1
ATOM 738 C CA . PRO A 1 91 ? 6.769 -11.348 -0.450 1.00 70.69 91 PRO A CA 1
ATOM 739 C C . PRO A 1 91 ? 7.532 -10.061 -0.110 1.00 70.69 91 PRO A C 1
ATOM 741 O O . PRO A 1 91 ? 8.685 -10.079 0.312 1.00 70.69 91 PRO A O 1
ATOM 744 N N . VAL A 1 92 ? 6.855 -8.929 -0.271 1.00 74.56 92 VAL A N 1
ATOM 745 C CA . VAL A 1 92 ? 7.398 -7.576 -0.058 1.00 74.56 92 VAL A CA 1
ATOM 746 C C . VAL A 1 92 ? 7.142 -7.076 1.360 1.00 74.56 92 VAL A C 1
ATOM 748 O O . VAL A 1 92 ? 7.845 -6.200 1.861 1.00 74.56 92 VAL A O 1
ATOM 751 N N . ILE A 1 93 ? 6.105 -7.607 2.007 1.00 79.19 93 ILE A N 1
ATOM 752 C CA . ILE A 1 93 ? 5.711 -7.247 3.364 1.00 79.19 93 ILE A CA 1
ATOM 753 C C . ILE A 1 93 ? 5.460 -8.516 4.173 1.00 79.19 93 ILE A C 1
ATOM 755 O O . ILE A 1 93 ? 4.848 -9.468 3.686 1.00 79.19 93 ILE A O 1
ATOM 759 N N . SER A 1 94 ? 5.934 -8.529 5.417 1.00 82.69 94 SER A N 1
ATOM 760 C CA . SER A 1 94 ? 5.597 -9.593 6.358 1.00 82.69 94 SER A CA 1
ATOM 761 C C . SER A 1 94 ? 4.148 -9.448 6.834 1.00 82.69 94 SER A C 1
ATOM 763 O O . SER A 1 94 ? 3.595 -8.346 6.871 1.00 82.69 94 SER A O 1
ATOM 765 N N . ASN A 1 95 ? 3.529 -10.545 7.275 1.00 82.62 95 ASN A N 1
ATOM 766 C CA . ASN A 1 95 ? 2.194 -10.478 7.876 1.00 82.62 95 ASN A CA 1
ATOM 767 C C . ASN A 1 95 ? 2.167 -9.548 9.108 1.00 82.62 95 ASN A C 1
ATOM 769 O O . ASN A 1 95 ? 1.214 -8.797 9.296 1.00 82.62 95 ASN A O 1
ATOM 773 N N . SER A 1 96 ? 3.227 -9.542 9.925 1.00 84.38 96 SER A N 1
ATOM 774 C CA . SER A 1 96 ? 3.340 -8.648 11.087 1.00 84.38 96 SER A CA 1
ATOM 775 C C . SER A 1 96 ? 3.368 -7.168 10.703 1.00 84.38 96 SER A C 1
ATOM 777 O O . SER A 1 96 ? 2.714 -6.351 11.357 1.00 84.38 96 SER A O 1
ATOM 779 N N . ASP A 1 97 ? 4.073 -6.816 9.628 1.00 86.06 97 ASP A N 1
ATOM 780 C CA . ASP A 1 97 ? 4.125 -5.436 9.144 1.00 86.06 97 ASP A CA 1
ATOM 781 C C . ASP A 1 97 ? 2.784 -5.019 8.535 1.00 86.06 97 ASP A C 1
ATOM 783 O O . ASP A 1 97 ? 2.303 -3.916 8.799 1.00 86.06 97 ASP A O 1
ATOM 787 N N . ALA A 1 98 ? 2.138 -5.915 7.783 1.00 87.38 98 ALA A N 1
ATOM 788 C CA . ALA A 1 98 ? 0.812 -5.680 7.219 1.00 87.38 98 ALA A CA 1
ATOM 789 C C . ALA A 1 98 ? -0.234 -5.441 8.320 1.00 87.38 98 ALA A C 1
ATOM 791 O O . ALA A 1 98 ? -0.998 -4.481 8.242 1.00 87.38 98 ALA A O 1
ATOM 792 N N . VAL A 1 99 ? -0.226 -6.250 9.384 1.00 88.19 99 VAL A N 1
ATOM 793 C CA . VAL A 1 99 ? -1.107 -6.072 10.551 1.00 88.19 99 VAL A CA 1
ATOM 794 C C . VAL A 1 99 ? -0.823 -4.748 11.262 1.00 88.19 99 VAL A C 1
ATOM 796 O O . VAL A 1 99 ? -1.753 -4.027 11.622 1.00 88.19 99 VAL A O 1
ATOM 799 N N . THR A 1 100 ? 0.451 -4.392 11.439 1.00 89.50 100 THR A N 1
ATOM 800 C CA . THR A 1 100 ? 0.840 -3.115 12.059 1.00 89.50 100 THR A CA 1
ATOM 801 C C . THR A 1 100 ? 0.329 -1.927 11.248 1.00 89.50 100 THR A C 1
ATOM 803 O O . THR A 1 100 ? -0.184 -0.964 11.817 1.00 89.50 100 THR A O 1
ATOM 806 N N . LEU A 1 101 ? 0.429 -2.001 9.921 1.00 89.19 101 LEU A N 1
ATOM 807 C CA . LEU A 1 101 ? -0.035 -0.955 9.018 1.00 89.19 101 LEU A CA 1
ATOM 808 C C . LEU A 1 101 ? -1.568 -0.870 8.976 1.00 89.19 101 LEU A C 1
ATOM 810 O O . LEU A 1 101 ? -2.111 0.229 9.036 1.00 89.19 101 LEU A O 1
ATOM 814 N N . TYR A 1 102 ? -2.258 -2.013 8.955 1.00 89.62 102 TYR A N 1
ATOM 815 C CA . TYR A 1 102 ? -3.720 -2.095 8.988 1.00 89.62 102 TYR A CA 1
ATOM 816 C C . TYR A 1 102 ? -4.310 -1.432 10.238 1.00 89.62 102 TYR A C 1
ATOM 818 O O . TYR A 1 102 ? -5.271 -0.671 10.165 1.00 89.62 102 TYR A O 1
ATOM 826 N N . ARG A 1 103 ? -3.693 -1.659 11.405 1.00 89.38 103 ARG A N 1
ATOM 827 C CA . ARG A 1 103 ? -4.158 -1.073 12.672 1.00 89.38 103 ARG A CA 1
ATOM 828 C C . ARG A 1 103 ? -4.150 0.454 12.667 1.00 89.38 103 ARG A C 1
ATOM 830 O O . ARG A 1 103 ? -5.001 1.045 13.313 1.00 89.38 103 ARG A O 1
ATOM 837 N N . ARG A 1 104 ? -3.246 1.097 11.921 1.00 89.12 104 ARG A N 1
ATOM 838 C CA . ARG A 1 104 ? -3.186 2.569 11.827 1.00 89.12 104 ARG A CA 1
ATOM 839 C C . ARG A 1 104 ? -4.420 3.184 11.163 1.00 89.12 104 ARG A C 1
ATOM 841 O O . ARG A 1 104 ? -4.662 4.372 11.339 1.00 89.12 104 ARG A O 1
ATOM 848 N N . GLY A 1 105 ? -5.173 2.405 10.384 1.00 86.19 105 GLY A N 1
ATOM 849 C CA . GLY A 1 105 ? -6.405 2.863 9.745 1.00 86.19 105 GLY A CA 1
ATOM 850 C C . GLY A 1 105 ? -7.648 2.750 10.627 1.00 86.19 105 GLY A C 1
ATOM 851 O O . GLY A 1 105 ? -8.709 3.194 10.204 1.00 86.19 105 GLY A O 1
ATOM 852 N N . LEU A 1 106 ? -7.550 2.166 11.825 1.00 88.69 106 LEU A N 1
ATOM 853 C CA . LEU A 1 106 ? -8.683 1.912 12.719 1.00 88.69 106 LEU A CA 1
ATOM 854 C C . LEU A 1 106 ? -8.632 2.834 13.943 1.00 88.69 106 LEU A C 1
ATOM 856 O O . LEU A 1 106 ? -7.552 3.191 14.404 1.00 88.69 106 LEU A O 1
ATOM 860 N N . GLU A 1 107 ? -9.791 3.181 14.505 1.00 89.06 107 GLU A N 1
ATOM 861 C CA . GLU A 1 107 ? -9.838 3.816 15.827 1.00 89.06 107 GLU A CA 1
ATOM 862 C C . GLU A 1 107 ? -9.392 2.857 16.941 1.00 89.06 107 GLU A C 1
ATOM 864 O O . GLU A 1 107 ? -9.754 1.679 16.944 1.00 89.06 107 GLU A O 1
ATOM 869 N N . ASP A 1 108 ? -8.708 3.386 17.960 1.00 86.25 108 ASP A N 1
ATOM 870 C CA . ASP A 1 108 ? -8.262 2.609 19.126 1.00 86.25 108 ASP A CA 1
ATOM 871 C C . ASP A 1 108 ? -9.420 1.873 19.816 1.00 86.25 108 ASP A C 1
ATOM 873 O O . ASP A 1 108 ? -9.302 0.698 20.152 1.00 86.25 108 ASP A O 1
ATOM 877 N N . LYS A 1 109 ? -10.592 2.514 19.924 1.00 86.31 109 LYS A N 1
ATOM 878 C CA . LYS A 1 109 ? -11.797 1.895 20.504 1.00 86.31 109 LYS A CA 1
ATOM 879 C C . LYS A 1 109 ? -12.264 0.665 19.727 1.00 86.31 109 LYS A C 1
ATOM 881 O O . LYS A 1 109 ? -12.753 -0.288 20.325 1.00 86.31 109 LYS A O 1
ATOM 886 N N . LEU A 1 110 ? -12.137 0.691 18.399 1.00 83.38 110 LEU A N 1
ATOM 887 C CA . LEU A 1 110 ? -12.478 -0.446 17.549 1.00 83.38 110 LEU A CA 1
ATOM 888 C C . LEU A 1 110 ? -11.462 -1.576 17.728 1.00 83.38 110 LEU A C 1
ATOM 890 O O . LEU A 1 110 ? -11.845 -2.740 17.811 1.00 83.38 110 LEU A O 1
ATOM 894 N N . ILE A 1 111 ? -10.179 -1.234 17.838 1.00 84.62 111 ILE A N 1
ATOM 895 C CA . ILE A 1 111 ? -9.111 -2.196 18.117 1.00 84.62 111 ILE A CA 1
ATOM 896 C C . ILE A 1 111 ? -9.342 -2.881 19.474 1.00 84.62 111 ILE A C 1
ATOM 898 O O . ILE A 1 111 ? -9.275 -4.108 19.557 1.00 84.62 111 ILE A O 1
ATOM 902 N N . ASP A 1 112 ? -9.656 -2.111 20.515 1.00 87.31 112 ASP A N 1
ATOM 903 C CA . ASP A 1 112 ? -9.919 -2.620 21.864 1.00 87.31 112 ASP A CA 1
ATOM 904 C C . ASP A 1 112 ? -11.122 -3.571 21.902 1.00 87.31 112 ASP A C 1
ATOM 906 O O . ASP A 1 112 ? -11.074 -4.609 22.567 1.00 87.31 112 ASP A O 1
ATOM 910 N N . GLU A 1 113 ? -12.190 -3.247 21.168 1.00 85.38 113 GLU A N 1
ATOM 911 C CA . GLU A 1 113 ? -13.375 -4.101 21.062 1.00 85.38 113 GLU A CA 1
ATOM 912 C C . GLU A 1 113 ? -13.048 -5.431 20.375 1.00 85.38 113 GLU A C 1
ATOM 914 O O . GLU A 1 113 ? -13.378 -6.497 20.892 1.00 85.38 113 GLU A O 1
ATOM 919 N N . VAL A 1 114 ? -12.310 -5.389 19.260 1.00 82.75 114 VAL A N 1
ATOM 920 C CA . VAL A 1 114 ? -11.867 -6.600 18.553 1.00 82.75 114 VAL A CA 1
ATOM 921 C C . VAL A 1 114 ? -11.025 -7.491 19.468 1.00 82.75 114 VAL A C 1
ATOM 923 O O . VAL A 1 114 ? -11.236 -8.702 19.511 1.00 82.75 114 VAL A O 1
ATOM 926 N N . PHE A 1 115 ? -10.096 -6.923 20.244 1.00 82.19 115 PHE A N 1
ATOM 927 C CA . PHE A 1 115 ? -9.299 -7.709 21.191 1.00 82.19 115 PHE A CA 1
ATOM 928 C C . PHE A 1 115 ? -10.133 -8.305 22.328 1.00 82.19 115 PHE A C 1
ATOM 930 O O . PHE A 1 115 ? -9.829 -9.414 22.781 1.00 82.19 115 PHE A O 1
ATOM 937 N N . ARG A 1 116 ? -11.174 -7.603 22.787 1.00 85.00 116 ARG A N 1
ATOM 938 C CA . ARG A 1 116 ? -12.104 -8.122 23.797 1.00 85.00 116 ARG A CA 1
ATOM 939 C C . ARG A 1 116 ? -12.860 -9.340 23.268 1.00 85.00 116 ARG A C 1
ATOM 941 O O . ARG A 1 116 ? -12.874 -10.370 23.938 1.00 85.00 116 ARG A O 1
ATOM 948 N N . GLU A 1 117 ? -13.397 -9.246 22.056 1.00 83.31 117 GLU A N 1
ATOM 949 C CA . GLU A 1 117 ? -14.135 -10.329 21.395 1.00 83.31 117 GLU A CA 1
ATOM 950 C C . GLU A 1 117 ? -13.254 -11.549 21.099 1.00 83.31 117 GLU A C 1
ATOM 952 O O . GLU A 1 117 ? -13.639 -12.687 21.378 1.00 83.31 117 GLU A O 1
ATOM 957 N N . VAL A 1 118 ? -12.027 -11.337 20.607 1.00 80.75 118 VAL A N 1
ATOM 958 C CA . VAL A 1 118 ? -11.060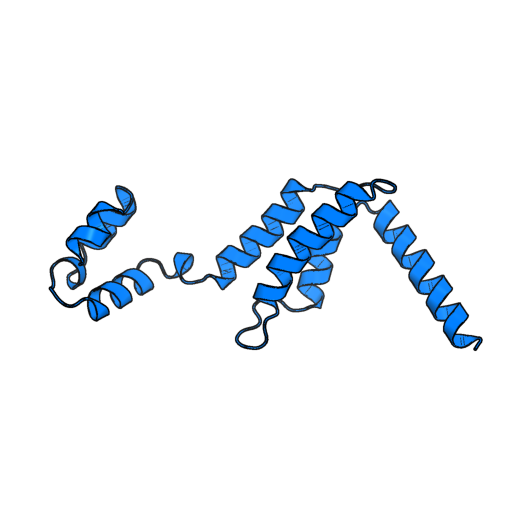 -12.425 20.365 1.00 80.75 118 VAL A CA 1
ATOM 959 C C . VAL A 1 118 ? -10.710 -13.157 21.663 1.00 80.75 118 VAL A C 1
ATOM 961 O O . VAL A 1 118 ? -10.581 -14.380 21.673 1.00 80.75 118 VAL A O 1
ATOM 964 N N . ARG A 1 119 ? -10.570 -12.432 22.779 1.00 78.00 119 ARG A N 1
ATOM 965 C CA . ARG A 1 119 ? -10.313 -13.051 24.086 1.00 78.00 119 ARG A CA 1
ATOM 966 C C . ARG A 1 119 ? -11.520 -13.858 24.567 1.00 78.00 119 ARG A C 1
ATOM 968 O O . ARG A 1 119 ? -11.349 -15.007 24.960 1.00 78.00 119 ARG A O 1
ATOM 975 N N . ALA A 1 120 ? -12.725 -13.297 24.467 1.00 75.88 120 ALA A N 1
ATOM 976 C CA . ALA A 1 120 ? -13.958 -13.977 24.859 1.00 75.88 120 ALA A CA 1
ATOM 977 C C . ALA A 1 120 ? -14.185 -15.274 24.060 1.00 75.88 120 ALA A C 1
ATOM 979 O O . ALA A 1 120 ? -14.526 -16.315 24.624 1.00 75.88 120 ALA A O 1
ATOM 980 N N . THR A 1 121 ? -13.929 -15.246 22.751 1.00 72.38 121 THR A N 1
ATOM 981 C CA . THR A 1 121 ? -14.021 -16.436 21.891 1.00 72.38 121 THR A CA 1
ATOM 982 C C . THR A 1 121 ? -12.925 -17.459 22.184 1.00 72.38 121 THR A C 1
ATOM 984 O O . THR A 1 121 ? -13.224 -18.649 22.263 1.00 72.38 121 THR A O 1
ATOM 987 N N . ALA A 1 122 ? -11.680 -17.033 22.415 1.00 70.94 122 ALA A N 1
ATOM 988 C CA . ALA A 1 122 ? -10.591 -17.942 22.780 1.00 70.94 122 ALA A CA 1
ATOM 989 C C . ALA A 1 122 ? -10.842 -18.666 24.115 1.00 70.94 122 ALA A C 1
ATOM 991 O O . ALA A 1 122 ? -10.525 -19.850 24.240 1.00 70.94 122 ALA A O 1
ATOM 992 N N . ASP A 1 123 ? -11.432 -17.980 25.092 1.00 67.00 123 ASP A N 1
ATOM 993 C CA . ASP A 1 123 ? -11.798 -18.580 26.376 1.00 67.00 123 ASP A CA 1
ATOM 994 C C . ASP A 1 123 ? -13.007 -19.520 26.241 1.00 67.00 123 ASP A C 1
ATOM 996 O O . ASP A 1 123 ? -13.047 -20.566 26.883 1.00 67.00 123 ASP A O 1
ATOM 1000 N N . THR A 1 124 ? -13.940 -19.223 25.331 1.00 63.00 124 THR A N 1
ATOM 1001 C CA . THR A 1 124 ? -15.079 -20.105 25.015 1.00 63.00 124 THR A CA 1
ATOM 1002 C C . THR A 1 124 ? -14.631 -21.402 24.333 1.00 63.00 124 THR A C 1
ATOM 1004 O O . THR A 1 124 ? -15.118 -22.475 24.672 1.00 63.00 124 THR A O 1
ATOM 1007 N N . VAL A 1 125 ? -13.664 -21.333 23.411 1.00 60.25 125 VAL A N 1
ATOM 1008 C CA . VAL A 1 125 ? -13.108 -22.514 22.721 1.00 60.25 125 VAL A CA 1
ATOM 1009 C C . VAL A 1 125 ? -12.296 -23.407 23.665 1.00 60.25 125 VAL A C 1
ATOM 1011 O O . VAL A 1 125 ? -12.239 -24.609 23.454 1.00 60.25 125 VAL A O 1
ATOM 1014 N N . LYS A 1 126 ? -11.691 -22.855 24.723 1.00 58.91 126 LYS A N 1
ATOM 1015 C CA . LYS A 1 126 ? -10.971 -23.645 25.742 1.00 58.91 126 LYS A CA 1
ATOM 1016 C C . LYS A 1 126 ? -11.886 -24.390 26.721 1.00 58.91 126 LYS A C 1
ATOM 1018 O O . LYS A 1 126 ? -11.390 -25.218 27.479 1.00 58.91 126 LYS A O 1
ATOM 1023 N N . LEU A 1 127 ? -13.176 -24.057 26.754 1.00 55.12 127 LEU A N 1
ATOM 1024 C CA . LEU A 1 127 ? -14.178 -24.666 27.636 1.00 55.12 127 LEU A CA 1
ATOM 1025 C C . LEU A 1 127 ? -15.009 -25.760 26.938 1.00 55.12 127 LEU A C 1
ATOM 1027 O O . LEU A 1 127 ? -15.895 -26.332 27.574 1.00 55.12 127 LEU A O 1
ATOM 1031 N N . LEU A 1 128 ? -14.727 -26.041 25.660 1.00 48.75 128 LEU A N 1
ATOM 1032 C CA . LEU A 1 128 ? -15.307 -27.118 24.848 1.00 48.75 128 LEU A CA 1
ATOM 1033 C C . LEU A 1 128 ? -14.268 -28.218 24.605 1.00 48.75 128 LEU A C 1
ATOM 1035 O O . LEU A 1 128 ? -14.684 -29.397 24.578 1.00 48.75 128 LEU A O 1
#

Organism: Dendrothele bispora (strain CBS 962.96) (NCBI:txid1314807)

Solvent-accessible surface area (backb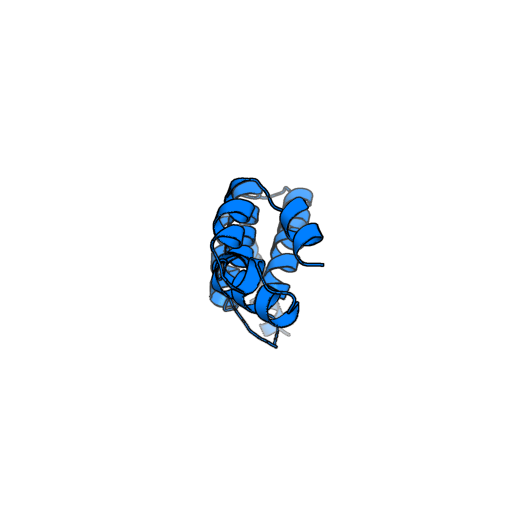one atoms only — not comparable to full-atom values): 7263 Å² total; per-residue (Å²): 110,64,72,60,53,50,70,72,43,57,78,65,62,31,53,64,44,65,72,37,69,44,62,74,52,87,52,66,67,57,29,51,50,52,54,42,66,76,34,46,72,74,66,32,49,67,59,54,50,53,54,47,49,54,45,52,31,66,72,52,57,45,35,51,73,89,42,61,69,56,48,50,54,49,50,51,58,47,51,58,55,49,50,64,34,53,29,93,90,63,61,70,48,53,71,70,56,50,53,58,53,57,54,68,21,40,27,68,70,37,54,54,49,51,54,50,52,53,50,55,50,55,56,52,62,72,77,109

Radius of gyration: 22.22 Å; Cα contacts (8 Å, |Δi|>4): 86; chains: 1; bounding box: 42×42×61 Å

Secondary structure (DSSP, 8-state):
-HHHHHHHS-HHHHHHHHTSHHHHSS-HHHHHHHHHHHTHHHH-HHHHHHHHHHHHHHHS-SBPTT-HHHHHHHHHHHHHHHHHHT-TT---S-HHHHHHHHHTTB-HHHHHHHHHHHHHHHHHHTT-

Foldseek 3Di:
DLVVVLVPDPPVLSVVLVVDPQSVDDDPVSSVVVSCVVPVVVVCVLVVLVVQLLVLLVVLAAPEPPNPVSVVVSCVSLVVSQCVCCDPVHNSDDPVRSVVSSCRSHHPVNVVVVVVVVVVVVVVVVVD

Sequence (128 aa):
KIDYALRWMDRKTKREMEELPAAKGSDWDEFKTALHDCFLEAVATNQGYKIRLEKIVNEHQLVPLGSLDKALQYNWAFGTEARKLMGPENPVISNSDAVTLYRRGLEDKLIDEVFREVRATADTVKLL

pLDDT: mean 80.03, std 10.82, range [48.75, 91.19]